Protein AF-D7MMJ3-F1 (afdb_monomer_lite)

Radius of gyration: 14.78 Å; chains: 1; bounding box: 35×22×36 Å

Sequence (59 aa):
MAAAMGADEYGFGYLAMIATGCVMARICHTNNCPVGVASQVDSSCKISLPSCSYSLEFC

InterPro domains:
  IPR002932 Glutamate synthase domain [PF01645] (1-42)
  IPR013785 Aldolase-type TIM barrel [G3DSA:3.20.20.70] (1-48)

Organism: Arabidopsis lyrata subsp. lyrata (NCBI:txid81972)

pLDDT: mean 71.83, std 15.84, range [36.62, 90.88]

Structure (mmCIF, N/CA/C/O backbone):
data_AF-D7MMJ3-F1
#
_entry.id   AF-D7MMJ3-F1
#
loop_
_atom_site.group_PDB
_atom_site.id
_atom_site.type_symbol
_atom_site.label_atom_id
_atom_site.label_alt_id
_atom_site.label_comp_id
_atom_site.label_asym_id
_atom_site.label_entity_id
_atom_site.label_seq_id
_atom_site.pdbx_PDB_ins_code
_atom_site.Cartn_x
_atom_site.Cartn_y
_atom_site.Cartn_z
_atom_site.occupancy
_atom_site.B_iso_or_equiv
_atom_site.auth_seq_id
_atom_site.auth_comp_id
_atom_site.auth_asym_id
_atom_site.auth_atom_id
_atom_site.pdbx_PDB_model_num
ATOM 1 N N . MET A 1 1 ? 9.149 5.971 -15.888 1.00 62.19 1 MET A N 1
ATOM 2 C CA . MET A 1 1 ? 10.469 6.602 -16.125 1.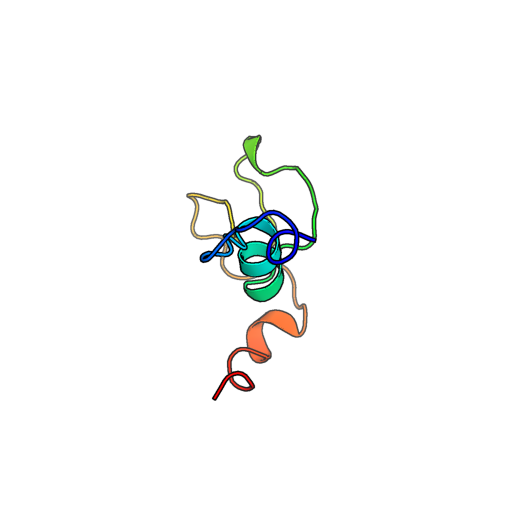00 62.19 1 MET A CA 1
ATOM 3 C C . MET A 1 1 ? 11.646 5.780 -15.574 1.00 62.19 1 MET A C 1
ATOM 5 O O . MET A 1 1 ? 12.764 6.257 -15.646 1.00 62.19 1 MET A O 1
ATOM 9 N N . ALA A 1 2 ? 11.438 4.546 -15.086 1.00 79.25 2 ALA A N 1
ATOM 10 C CA . ALA A 1 2 ? 12.535 3.655 -14.684 1.00 79.25 2 ALA A CA 1
ATOM 11 C C . ALA A 1 2 ? 13.062 2.797 -15.862 1.00 79.25 2 ALA A C 1
ATOM 13 O O . ALA A 1 2 ? 14.271 2.698 -16.023 1.00 79.25 2 ALA A O 1
ATOM 14 N N . ALA A 1 3 ? 12.191 2.350 -16.783 1.00 79.69 3 ALA A N 1
ATOM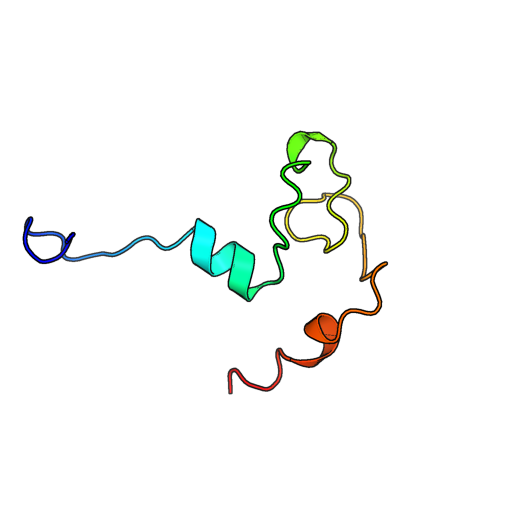 15 C CA . ALA A 1 3 ? 12.598 1.692 -18.040 1.00 79.69 3 ALA A CA 1
ATOM 16 C C . ALA A 1 3 ? 13.574 2.537 -18.878 1.00 79.69 3 ALA A C 1
ATOM 18 O O . ALA A 1 3 ? 14.581 2.053 -19.376 1.00 79.69 3 ALA A O 1
ATOM 19 N N . ALA A 1 4 ? 13.281 3.837 -19.005 1.00 84.00 4 ALA A N 1
ATOM 20 C CA . ALA A 1 4 ? 14.087 4.776 -19.788 1.00 84.00 4 ALA A CA 1
ATOM 21 C C . ALA A 1 4 ? 15.470 5.055 -19.169 1.00 84.00 4 ALA A C 1
ATOM 23 O O . ALA A 1 4 ? 16.355 5.540 -19.861 1.00 84.00 4 ALA A O 1
ATOM 24 N N . MET A 1 5 ? 15.649 4.741 -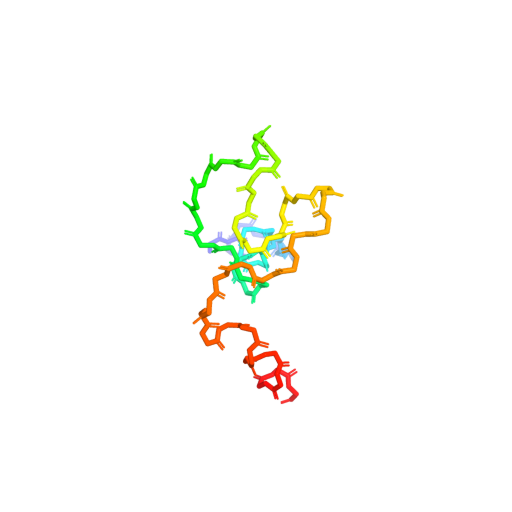17.882 1.00 85.19 5 MET A N 1
ATOM 25 C CA . MET A 1 5 ? 16.917 4.857 -17.155 1.00 85.19 5 MET A CA 1
ATOM 26 C C . MET A 1 5 ? 17.630 3.496 -17.020 1.00 85.19 5 MET A C 1
ATOM 28 O O . MET A 1 5 ? 18.570 3.383 -16.241 1.00 85.19 5 MET A O 1
ATOM 32 N N . GLY A 1 6 ? 17.189 2.467 -17.761 1.00 89.38 6 GLY A N 1
ATOM 33 C CA . GLY A 1 6 ? 17.822 1.145 -17.786 1.00 89.38 6 GLY A CA 1
ATOM 34 C C . GLY A 1 6 ? 17.448 0.209 -16.631 1.00 89.38 6 GLY A C 1
ATOM 35 O O . GLY A 1 6 ? 18.192 -0.727 -16.361 1.00 89.38 6 GLY A O 1
ATOM 36 N N . ALA A 1 7 ? 16.332 0.444 -15.931 1.00 90.88 7 ALA A N 1
ATOM 37 C CA . ALA A 1 7 ? 15.857 -0.479 -14.899 1.00 90.88 7 ALA A CA 1
ATOM 38 C C . ALA A 1 7 ? 15.081 -1.658 -15.514 1.00 90.88 7 ALA A C 1
ATOM 40 O O . ALA A 1 7 ? 14.088 -1.443 -16.215 1.00 90.88 7 ALA A O 1
ATOM 41 N N . ASP A 1 8 ? 15.515 -2.881 -15.200 1.00 87.31 8 ASP A N 1
ATOM 42 C CA . ASP A 1 8 ? 14.875 -4.138 -15.626 1.00 87.31 8 ASP A CA 1
ATOM 43 C C . ASP A 1 8 ? 13.785 -4.609 -14.638 1.00 87.31 8 ASP A C 1
ATOM 45 O O . ASP A 1 8 ? 12.879 -5.353 -14.999 1.00 87.31 8 ASP A O 1
ATOM 49 N N . GLU A 1 9 ? 13.806 -4.097 -13.401 1.00 85.25 9 GLU A N 1
ATOM 50 C CA . GLU A 1 9 ? 12.887 -4.489 -12.329 1.00 85.25 9 GLU A CA 1
ATOM 51 C C . GLU A 1 9 ? 12.190 -3.279 -11.686 1.00 85.25 9 GLU A C 1
ATOM 53 O O . GLU A 1 9 ? 12.767 -2.197 -11.533 1.00 85.25 9 GLU A O 1
ATOM 58 N N . TYR A 1 10 ? 10.931 -3.472 -11.273 1.00 86.44 10 TYR A N 1
ATOM 59 C CA . TYR A 1 10 ? 10.093 -2.433 -10.671 1.00 86.44 10 TYR A CA 1
ATOM 60 C C . TYR A 1 10 ? 9.577 -2.878 -9.305 1.00 86.44 10 TYR A C 1
ATOM 62 O O . TYR A 1 10 ? 8.792 -3.817 -9.191 1.00 86.44 10 TYR A O 1
ATOM 70 N N . GLY A 1 11 ? 9.983 -2.166 -8.256 1.00 86.44 11 GLY A N 1
ATOM 71 C CA . GLY A 1 11 ? 9.459 -2.360 -6.908 1.00 86.44 11 GLY A CA 1
ATOM 72 C C . GLY A 1 11 ? 8.236 -1.481 -6.647 1.00 86.44 11 GLY A C 1
ATOM 73 O O . GLY A 1 11 ? 8.332 -0.255 -6.676 1.00 86.44 11 GLY A O 1
ATOM 74 N N . PHE A 1 12 ? 7.096 -2.094 -6.324 1.00 85.56 12 PHE A N 1
ATOM 75 C CA . PHE A 1 12 ? 5.837 -1.388 -6.058 1.00 85.56 12 PHE A CA 1
ATOM 76 C C . PHE A 1 12 ? 5.352 -1.559 -4.611 1.00 85.56 12 PHE A C 1
ATOM 78 O O . PHE A 1 12 ? 4.257 -2.053 -4.367 1.00 85.56 12 PHE A O 1
ATOM 85 N N . GLY A 1 13 ? 6.14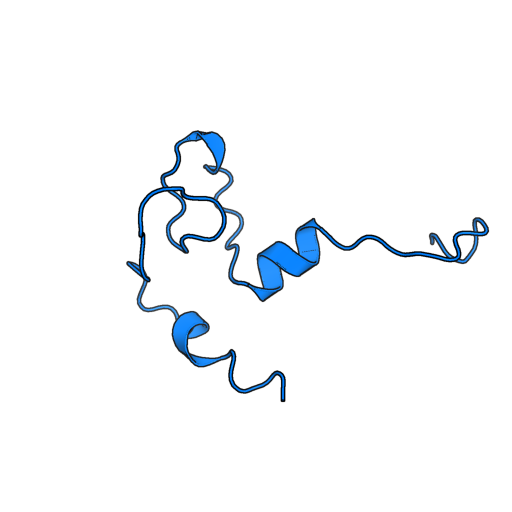2 -1.122 -3.626 1.00 86.38 13 GLY A N 1
ATOM 86 C CA . GLY A 1 13 ? 5.780 -1.292 -2.208 1.00 86.38 13 GLY A CA 1
ATOM 87 C C . GLY A 1 13 ? 4.522 -0.518 -1.792 1.00 86.38 13 GLY A C 1
ATOM 88 O O . GLY A 1 13 ? 3.603 -1.064 -1.189 1.00 86.38 13 GLY A O 1
ATOM 89 N N . TYR A 1 14 ? 4.445 0.759 -2.164 1.00 81.94 14 TYR A N 1
ATOM 90 C CA . TYR A 1 14 ? 3.324 1.622 -1.790 1.00 81.94 14 TYR A CA 1
ATOM 91 C C . TYR A 1 14 ? 2.013 1.244 -2.495 1.00 81.94 14 TYR A C 1
ATOM 93 O O . TYR A 1 14 ? 0.950 1.226 -1.878 1.00 81.94 14 TYR A O 1
ATOM 101 N N . LEU A 1 15 ? 2.096 0.904 -3.783 1.00 85.31 15 LEU A N 1
ATOM 102 C CA . LEU A 1 15 ? 0.931 0.477 -4.559 1.00 85.31 15 LEU A CA 1
ATOM 103 C C . LEU A 1 15 ? 0.403 -0.873 -4.069 1.00 85.31 15 LEU A C 1
ATOM 105 O O . LEU A 1 15 ? -0.808 -1.023 -3.940 1.00 85.31 15 LEU A O 1
ATOM 109 N N . ALA A 1 16 ? 1.291 -1.810 -3.720 1.00 83.88 16 ALA A N 1
ATOM 110 C CA . ALA A 1 16 ? 0.888 -3.074 -3.113 1.00 83.88 16 ALA A CA 1
ATOM 111 C C . ALA A 1 16 ? 0.135 -2.853 -1.790 1.00 83.88 16 ALA A C 1
ATOM 113 O O . ALA A 1 16 ? -0.889 -3.489 -1.563 1.00 83.88 16 ALA A O 1
ATOM 114 N N . MET A 1 17 ? 0.569 -1.902 -0.952 1.00 82.56 17 MET A N 1
ATOM 115 C CA . MET A 1 17 ? -0.160 -1.560 0.276 1.00 82.56 17 MET A CA 1
ATOM 116 C C . MET A 1 17 ? -1.549 -0.967 0.015 1.00 82.56 17 MET A C 1
ATOM 118 O O . MET A 1 17 ? -2.469 -1.223 0.784 1.00 82.56 17 MET A O 1
ATOM 122 N N . ILE A 1 18 ? -1.734 -0.167 -1.036 1.00 83.50 18 ILE A N 1
ATOM 123 C CA . ILE A 1 18 ? -3.060 0.375 -1.377 1.00 83.50 18 ILE A CA 1
ATOM 124 C C . ILE A 1 18 ? -3.975 -0.730 -1.905 1.00 83.50 18 ILE A C 1
ATOM 126 O O . ILE A 1 18 ? -5.134 -0.789 -1.502 1.00 83.50 18 ILE A O 1
ATOM 130 N N . ALA A 1 19 ? -3.453 -1.625 -2.747 1.00 79.75 19 ALA A N 1
ATOM 131 C CA . ALA A 1 19 ? -4.212 -2.755 -3.277 1.00 79.75 19 ALA A CA 1
ATOM 132 C C . ALA A 1 19 ? -4.746 -3.667 -2.158 1.00 79.75 19 ALA A C 1
ATOM 134 O O . ALA A 1 19 ? -5.884 -4.123 -2.225 1.00 79.75 19 ALA A O 1
ATOM 135 N N . THR A 1 20 ? -3.968 -3.860 -1.086 1.00 77.56 20 THR A N 1
ATOM 136 C CA . THR A 1 20 ? -4.403 -4.609 0.104 1.00 77.56 20 THR A CA 1
ATOM 137 C C . THR A 1 20 ? -5.309 -3.814 1.052 1.00 77.56 20 THR A C 1
ATOM 139 O O . THR A 1 20 ? -5.826 -4.382 2.010 1.00 77.56 20 THR A O 1
ATOM 142 N N . GLY A 1 21 ? -5.547 -2.522 0.792 1.00 76.00 21 GLY A N 1
ATOM 143 C CA . GLY A 1 21 ? -6.525 -1.706 1.516 1.00 76.00 21 GLY A CA 1
ATOM 144 C C . GLY A 1 21 ? -5.960 -0.531 2.318 1.00 76.00 21 GLY A C 1
ATOM 145 O O . GLY A 1 21 ? -6.690 0.050 3.118 1.00 76.00 21 GLY A O 1
ATOM 146 N N . CYS A 1 22 ? -4.696 -0.132 2.145 1.00 83.88 22 CYS A N 1
ATOM 147 C CA . CYS A 1 22 ? -4.155 1.063 2.801 1.00 83.88 22 CYS A CA 1
ATOM 148 C C . CYS A 1 22 ? -4.904 2.339 2.370 1.00 83.88 22 CYS A C 1
ATOM 150 O O . CYS A 1 22 ? -4.784 2.799 1.238 1.00 83.88 22 CYS A O 1
ATOM 152 N N . VAL A 1 23 ? -5.614 2.967 3.312 1.00 81.50 23 VAL A N 1
ATOM 153 C CA . VAL A 1 23 ? -6.364 4.229 3.116 1.00 81.50 23 VAL A CA 1
ATOM 154 C C . VAL A 1 23 ? -5.528 5.491 3.353 1.00 81.50 23 VAL A C 1
ATOM 156 O O . VAL A 1 23 ? -6.063 6.583 3.516 1.00 81.50 23 VAL A O 1
ATOM 159 N N . MET A 1 24 ? -4.203 5.358 3.433 1.00 83.94 24 MET A N 1
ATOM 160 C CA . MET A 1 24 ? -3.294 6.485 3.656 1.00 83.94 24 MET A CA 1
ATOM 161 C C . MET A 1 24 ? -3.562 7.327 4.907 1.00 83.94 24 MET A C 1
ATOM 163 O O . MET A 1 24 ? -3.323 8.531 4.931 1.00 83.94 24 MET A O 1
ATOM 167 N N . ALA A 1 25 ? -3.940 6.670 6.004 1.00 80.38 25 ALA A N 1
ATOM 168 C CA . ALA A 1 25 ? -4.122 7.321 7.300 1.00 80.38 25 ALA A CA 1
ATOM 169 C C . ALA A 1 25 ? -2.808 7.828 7.938 1.00 80.38 25 ALA A C 1
ATOM 171 O O . ALA A 1 25 ? -2.852 8.641 8.851 1.00 80.38 25 ALA A O 1
ATOM 172 N N . ARG A 1 26 ? -1.634 7.349 7.485 1.00 85.12 26 ARG A N 1
ATOM 173 C CA . ARG A 1 26 ? -0.288 7.730 7.984 1.00 85.12 26 ARG A CA 1
ATOM 174 C C . ARG A 1 26 ? -0.079 7.606 9.506 1.00 85.12 26 ARG A C 1
ATOM 176 O O . ARG A 1 26 ? 0.849 8.187 10.050 1.00 85.12 26 ARG A O 1
ATOM 183 N N . ILE A 1 27 ? -0.870 6.770 10.173 1.00 85.38 27 ILE A N 1
ATOM 184 C CA . ILE A 1 27 ? -0.754 6.441 11.607 1.00 85.38 27 ILE A CA 1
ATOM 185 C C . ILE A 1 27 ? -0.085 5.078 11.848 1.00 85.38 27 ILE A C 1
ATOM 187 O O . ILE A 1 27 ? -0.307 4.424 12.866 1.00 85.38 27 ILE A O 1
ATOM 191 N N . CYS A 1 28 ? 0.727 4.616 10.894 1.00 87.31 28 CYS A N 1
ATOM 192 C CA . CYS A 1 28 ? 1.311 3.273 10.920 1.00 87.31 28 CYS A CA 1
ATOM 193 C C . CYS A 1 28 ? 2.206 3.043 12.153 1.00 87.31 28 CYS A C 1
ATOM 195 O O . CYS A 1 28 ? 2.217 1.953 12.710 1.00 87.31 28 CYS A O 1
ATOM 197 N N . HIS A 1 29 ? 2.899 4.080 12.637 1.00 88.38 29 HIS A N 1
ATOM 198 C CA . HIS A 1 29 ? 3.763 3.993 13.822 1.00 88.38 29 HIS A CA 1
ATOM 199 C C . HIS A 1 29 ? 2.995 3.768 15.138 1.00 88.38 29 HIS A C 1
ATOM 201 O O . HIS A 1 29 ? 3.571 3.321 16.126 1.00 88.38 29 HIS A O 1
ATOM 207 N N . THR A 1 30 ? 1.693 4.061 15.170 1.00 84.94 30 THR A N 1
ATOM 208 C CA . THR A 1 30 ? 0.847 3.925 16.365 1.00 84.94 30 THR A CA 1
ATOM 209 C C . THR A 1 30 ? 0.231 2.526 16.476 1.00 84.94 30 THR A C 1
ATOM 211 O O . THR A 1 30 ? -0.560 2.294 17.382 1.00 84.94 30 THR A O 1
ATOM 214 N N . ASN A 1 31 ? 0.535 1.593 15.560 1.00 79.94 31 ASN A N 1
ATOM 215 C CA . ASN A 1 31 ? -0.097 0.263 15.457 1.00 79.94 31 ASN A CA 1
ATOM 216 C C . ASN A 1 31 ? -1.641 0.292 15.338 1.00 79.94 31 ASN A C 1
ATOM 218 O O . ASN A 1 31 ? -2.290 -0.745 15.429 1.00 79.94 31 ASN A O 1
ATOM 222 N N . ASN A 1 32 ? -2.251 1.454 15.099 1.00 76.38 32 ASN A N 1
ATOM 223 C CA . ASN A 1 32 ? -3.704 1.641 15.058 1.00 76.38 32 ASN A CA 1
ATOM 224 C C . ASN A 1 32 ? -4.212 1.802 13.617 1.00 76.38 32 ASN A C 1
ATOM 226 O O . ASN A 1 32 ? -5.032 2.665 13.317 1.00 76.38 32 ASN A O 1
ATOM 230 N N . CYS A 1 33 ? -3.696 0.992 12.691 1.00 80.12 33 CYS A N 1
ATOM 231 C CA . CYS A 1 33 ? -4.152 1.035 11.309 1.00 80.12 33 CYS A CA 1
ATOM 232 C C . CYS A 1 33 ? -5.603 0.508 11.207 1.00 80.12 33 CYS A C 1
ATOM 234 O O . CYS A 1 33 ? -5.834 -0.646 11.561 1.00 80.12 33 CYS A O 1
ATOM 236 N N . PRO A 1 34 ? -6.579 1.287 10.698 1.00 73.75 34 PRO A N 1
ATOM 237 C CA . PRO A 1 34 ? -8.000 0.902 10.703 1.00 73.75 34 PRO A CA 1
ATOM 238 C C . PRO A 1 34 ? -8.323 -0.302 9.805 1.00 73.75 34 PRO A C 1
ATOM 240 O O . PRO A 1 34 ? -9.359 -0.941 9.971 1.00 73.75 34 PRO A O 1
ATOM 243 N N . VAL A 1 35 ? -7.432 -0.593 8.857 1.00 72.56 35 VAL A N 1
ATOM 244 C CA . VAL A 1 35 ? -7.534 -1.671 7.864 1.00 72.56 35 VAL A CA 1
ATOM 245 C C . VAL A 1 35 ? -6.607 -2.852 8.171 1.00 72.56 35 VAL A C 1
ATOM 247 O O . VAL A 1 35 ? -6.571 -3.808 7.411 1.00 72.56 35 VAL A O 1
ATOM 250 N N . GLY A 1 36 ? -5.814 -2.782 9.245 1.00 78.50 36 GLY A N 1
ATOM 251 C CA . GLY A 1 36 ? -4.929 -3.878 9.654 1.00 78.50 36 GLY A CA 1
ATOM 252 C C . GLY A 1 36 ? -3.677 -4.101 8.790 1.00 78.50 36 GLY A C 1
ATOM 253 O O . GLY A 1 36 ? -2.859 -4.934 9.151 1.00 78.50 36 GLY A O 1
ATOM 254 N N . VAL A 1 37 ? -3.450 -3.336 7.708 1.00 80.06 37 VAL A N 1
ATOM 255 C CA . VAL A 1 37 ? -2.287 -3.534 6.803 1.00 80.06 37 VAL A CA 1
ATOM 256 C C . VAL A 1 37 ? -0.923 -3.363 7.490 1.00 80.06 37 VAL A C 1
ATOM 258 O O . VAL A 1 37 ? 0.065 -3.965 7.085 1.00 80.06 37 VAL A O 1
ATOM 261 N N . ALA A 1 38 ? -0.859 -2.524 8.526 1.00 80.69 38 ALA A N 1
ATOM 262 C CA . ALA A 1 38 ? 0.359 -2.213 9.275 1.00 80.69 38 ALA A CA 1
ATOM 263 C C . ALA A 1 38 ? 0.085 -2.224 10.789 1.00 80.69 38 ALA A C 1
ATOM 265 O O . ALA A 1 38 ? 0.414 -1.273 11.500 1.00 80.69 38 ALA A O 1
ATOM 266 N N . SER A 1 39 ? -0.597 -3.266 11.270 1.00 81.44 39 SER A N 1
ATOM 267 C CA . SER A 1 39 ? -0.863 -3.472 12.693 1.00 81.44 39 SER A CA 1
ATOM 268 C C . SER A 1 39 ? -0.493 -4.892 13.114 1.00 81.44 39 SER A C 1
ATOM 270 O O . SER A 1 39 ? -0.763 -5.843 12.393 1.00 81.44 39 SER A O 1
ATOM 272 N N . GLN A 1 40 ? 0.142 -5.025 14.280 1.00 78.56 40 GLN A N 1
ATOM 273 C CA . GLN A 1 40 ? 0.461 -6.323 14.892 1.00 78.56 40 GLN A CA 1
ATOM 274 C C . GLN A 1 40 ? -0.709 -6.897 15.693 1.00 78.56 40 GLN A C 1
ATOM 276 O O . GLN A 1 40 ? -0.701 -8.074 16.046 1.00 78.56 40 GLN A O 1
ATOM 281 N N . VAL A 1 41 ? -1.699 -6.062 16.017 1.00 68.94 41 VAL A N 1
ATOM 282 C CA . VAL A 1 41 ? -2.933 -6.534 16.634 1.00 68.94 41 VAL A CA 1
ATOM 283 C C . VAL A 1 41 ? -3.866 -7.005 15.532 1.00 68.94 41 VAL A C 1
ATOM 285 O O . VAL A 1 41 ? -3.974 -6.342 14.497 1.00 68.94 41 VAL A O 1
ATOM 288 N N . ASP A 1 42 ? -4.546 -8.128 15.765 1.00 58.06 42 ASP A N 1
ATOM 289 C CA . ASP A 1 42 ? -5.583 -8.648 14.877 1.00 58.06 42 ASP A CA 1
ATOM 290 C C . ASP A 1 42 ? -6.733 -7.631 14.826 1.00 58.06 42 ASP A C 1
ATOM 292 O O . ASP A 1 42 ? -7.643 -7.575 15.653 1.00 58.06 42 ASP A O 1
ATOM 296 N N . SER A 1 43 ? -6.580 -6.678 13.918 1.00 56.16 43 SER A N 1
ATOM 297 C CA . SER A 1 43 ? -7.499 -5.580 13.679 1.00 56.16 43 SER A CA 1
ATOM 298 C C . SER A 1 43 ? -8.273 -5.928 12.423 1.00 56.16 43 SER A C 1
ATOM 300 O O . SER A 1 43 ? -8.255 -5.214 11.425 1.00 56.16 43 SER A O 1
ATOM 302 N N . SER A 1 44 ? -8.964 -7.066 12.501 1.00 48.72 44 SER A N 1
ATOM 303 C CA . SER A 1 44 ? -9.989 -7.461 11.553 1.00 48.72 44 SER A CA 1
ATOM 304 C C . SER A 1 44 ? -10.995 -6.313 11.401 1.00 48.72 44 SER A C 1
ATOM 306 O O . SER A 1 44 ? -11.742 -5.997 12.331 1.00 48.72 44 SER A O 1
ATOM 308 N N . CYS A 1 45 ? -10.935 -5.649 10.245 1.00 49.19 45 CYS A N 1
ATOM 309 C CA . CYS A 1 45 ? -11.989 -4.869 9.602 1.00 49.19 45 CYS A CA 1
ATOM 310 C C . CYS A 1 45 ? -12.960 -4.144 10.561 1.00 49.19 45 CYS A C 1
ATOM 312 O O . CYS A 1 45 ? -14.135 -4.487 10.665 1.00 49.19 45 CYS A O 1
ATOM 314 N N . LYS A 1 46 ? -12.481 -3.112 11.273 1.00 52.53 46 LYS A N 1
ATOM 315 C CA . LYS A 1 46 ? -13.356 -2.219 12.067 1.00 52.53 46 LYS A CA 1
ATOM 316 C C . LYS A 1 46 ? -14.112 -1.197 11.212 1.00 52.53 46 LYS A C 1
ATOM 318 O O . LYS A 1 46 ? -14.897 -0.413 11.739 1.00 52.53 46 LYS A O 1
ATOM 323 N N . ILE A 1 47 ? -13.860 -1.182 9.908 1.00 52.84 47 ILE A N 1
ATOM 324 C CA . ILE A 1 47 ? -14.490 -0.280 8.959 1.00 52.84 47 ILE A CA 1
ATOM 325 C C . ILE A 1 47 ? -15.308 -1.129 7.986 1.00 52.84 47 ILE A C 1
ATOM 327 O O . ILE A 1 47 ? -14.771 -1.987 7.297 1.00 52.84 47 ILE A O 1
ATOM 331 N N . SER A 1 48 ? -16.616 -0.902 7.918 1.00 49.84 48 SER A N 1
ATOM 332 C CA . SER A 1 48 ? -17.510 -1.515 6.931 1.00 49.84 48 SER A CA 1
ATOM 333 C C . SER A 1 48 ? -17.291 -0.906 5.537 1.00 49.84 48 SER A C 1
ATOM 335 O O . SER A 1 48 ? -18.236 -0.454 4.891 1.00 49.84 48 SER A O 1
ATOM 337 N N . LEU A 1 49 ? -16.034 -0.796 5.098 1.00 47.91 49 LEU A N 1
ATOM 338 C CA . LEU A 1 49 ? -15.721 -0.411 3.731 1.00 47.91 49 LEU A CA 1
ATOM 339 C C . LEU A 1 49 ? -15.944 -1.639 2.835 1.00 47.91 49 LEU A C 1
ATOM 341 O O . LEU A 1 49 ? -15.568 -2.751 3.218 1.00 47.91 49 LEU A O 1
ATOM 345 N N . PRO A 1 50 ? -16.491 -1.455 1.621 1.00 51.19 50 PRO A N 1
ATOM 346 C CA . PRO A 1 50 ? -16.675 -2.529 0.636 1.00 51.19 50 PRO A CA 1
ATOM 347 C C . PRO A 1 50 ? -15.353 -3.219 0.230 1.00 51.19 50 PRO A C 1
ATOM 349 O O . PRO A 1 50 ? -15.364 -4.209 -0.498 1.00 51.19 50 PRO A O 1
ATOM 352 N N . SER A 1 51 ? -14.215 -2.743 0.744 1.00 50.75 51 SER A N 1
ATOM 353 C CA . SER A 1 51 ? -12.883 -3.314 0.592 1.00 50.75 51 SER A CA 1
ATOM 354 C C . SER A 1 51 ? -12.606 -4.633 1.271 1.00 50.75 51 SER A C 1
ATOM 356 O O . SER A 1 51 ? -11.676 -5.325 0.869 1.00 50.75 51 SER A O 1
ATOM 358 N N . CYS A 1 52 ? -13.442 -5.046 2.218 1.00 44.66 52 CYS A N 1
ATOM 359 C CA . CYS A 1 52 ? -13.368 -6.406 2.740 1.00 44.66 52 CYS A CA 1
ATOM 360 C C . CYS A 1 52 ? -13.969 -7.451 1.773 1.00 44.66 52 CYS A C 1
ATOM 362 O O . CYS A 1 52 ? -13.788 -8.646 1.993 1.00 44.66 52 CYS A O 1
ATOM 364 N N . SER A 1 53 ? -14.675 -7.023 0.714 1.00 48.50 53 SER A N 1
ATOM 365 C CA . SER A 1 53 ? -15.358 -7.913 -0.239 1.00 48.50 53 SER A CA 1
ATOM 366 C C . SER A 1 53 ? -14.735 -7.957 -1.641 1.00 48.50 53 SER A C 1
ATOM 368 O O . SER A 1 53 ? -15.079 -8.859 -2.398 1.00 48.50 53 SER A O 1
ATOM 370 N N . TYR A 1 54 ? -13.817 -7.052 -2.010 1.00 53.16 54 TYR A N 1
ATOM 371 C CA . TYR A 1 54 ? -13.320 -6.964 -3.397 1.00 53.16 54 TYR A CA 1
ATOM 372 C C . TYR A 1 54 ? -12.060 -7.789 -3.727 1.00 53.16 54 TYR A C 1
ATOM 374 O O . TYR A 1 54 ? -11.608 -7.760 -4.866 1.00 53.16 54 TYR A O 1
ATOM 382 N N . SER A 1 55 ? -11.495 -8.576 -2.801 1.00 46.34 55 SER A N 1
ATOM 383 C CA . SER A 1 55 ? -10.357 -9.469 -3.127 1.00 46.34 55 SER A CA 1
ATOM 384 C C . SER A 1 55 ? -10.733 -10.684 -3.994 1.00 46.34 55 SER A C 1
ATOM 386 O O . SER A 1 55 ? -9.856 -11.455 -4.367 1.00 46.34 55 SER A O 1
ATOM 388 N N . LEU A 1 56 ? -12.016 -10.869 -4.327 1.00 45.91 56 LEU A N 1
ATOM 389 C CA . LEU A 1 56 ? -12.478 -11.874 -5.295 1.00 45.91 56 LEU A CA 1
ATOM 390 C C . LEU A 1 56 ? -12.484 -11.369 -6.751 1.00 45.91 56 LEU A C 1
ATOM 392 O O . LEU A 1 56 ? -12.810 -12.144 -7.642 1.00 45.91 56 LEU A O 1
ATOM 396 N N . GLU A 1 57 ? -12.082 -10.119 -7.011 1.00 52.72 57 GLU A N 1
ATOM 397 C CA . GLU A 1 57 ? -11.935 -9.554 -8.368 1.00 52.72 57 GLU A CA 1
ATOM 398 C C . GLU A 1 57 ? -10.455 -9.353 -8.761 1.00 52.72 57 GLU A C 1
ATOM 400 O O . GLU A 1 57 ? -10.088 -8.443 -9.497 1.00 52.72 57 GLU A O 1
ATOM 405 N N . PHE A 1 58 ? -9.581 -10.213 -8.231 1.00 42.47 58 PHE A N 1
ATOM 406 C CA . PHE A 1 58 ? -8.213 -10.421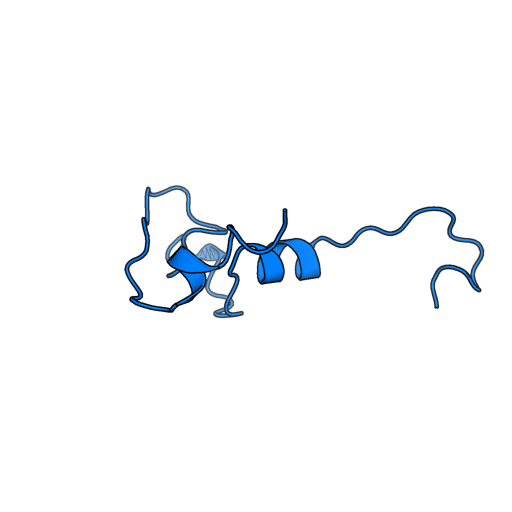 -8.723 1.00 42.47 58 PHE A CA 1
ATOM 407 C C . PHE A 1 58 ? -7.968 -11.913 -9.034 1.00 42.47 58 PHE A C 1
ATOM 409 O O . PHE A 1 58 ? -6.867 -12.427 -8.834 1.00 42.47 58 PHE A O 1
ATOM 416 N N . CYS A 1 59 ? -9.022 -12.608 -9.489 1.00 36.62 59 CYS A N 1
ATOM 417 C CA . CYS A 1 59 ? -8.913 -13.873 -10.218 1.00 36.62 59 CYS A CA 1
ATOM 418 C C . CYS A 1 59 ? -8.918 -13.600 -11.725 1.00 36.62 59 CYS A C 1
ATOM 420 O O . CYS A 1 59 ? -9.724 -12.746 -12.156 1.00 36.62 59 CYS A O 1
#

Secondary structure (DSS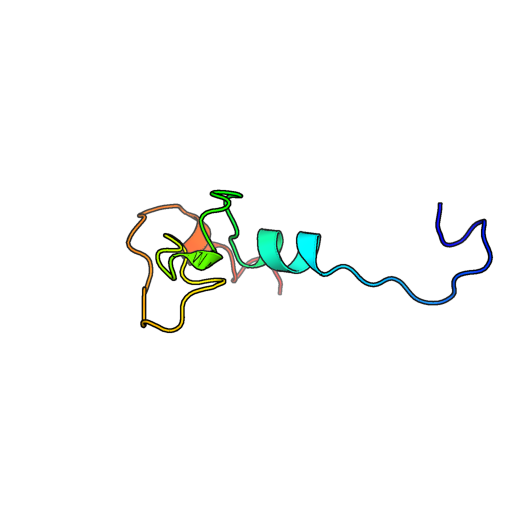P, 8-state):
--GGGT------HHHHHHHTT------GGGT--TTSTT-SS-----S--GGGTGGGS--

Foldseek 3Di:
DCVVVPDPDDDDPPVVLVLLPQPPPPCLVVLPRCSNSRHPPPNPHPDPDCSVPCPVVVD